Protein AF-A0A0K8RKQ1-F1 (afdb_monomer_lite)

Foldseek 3Di:
DDDDDDDDPPPPVVVVVVVVVVVVVVVVVPPPPDQAEEAEPCVVDDPVLVVVQSVVVPVVAPQWNYKYDDLQQQKIWTWGADPVRDIDIDMDGHDPPRNGHPDDPPDD

pLDDT: mean 72.41, std 18.68, range [36.28, 95.38]

Sequence (108 aa):
MPKTGCSFSMTKNRRMIAVLLVLFLHSLQITSAGDPPIEGDFSNLPPKCEEKAKKYIKEKIPGLLKANVNLRNCEFSYERRTESGQKYTGTYALPNEFPCGFSSAQNR

Structure (mmCIF, N/CA/C/O backbone):
data_AF-A0A0K8RKQ1-F1
#
_entry.id   AF-A0A0K8RKQ1-F1
#
loop_
_atom_site.group_PDB
_atom_site.id
_atom_site.type_symbol
_atom_site.label_atom_id
_atom_site.label_alt_id
_atom_site.label_comp_id
_atom_site.label_asym_id
_atom_site.label_entity_id
_atom_site.label_seq_id
_atom_site.pdbx_PDB_ins_code
_atom_site.Cartn_x
_atom_site.Cartn_y
_atom_site.Cartn_z
_atom_site.occupancy
_atom_site.B_iso_or_equiv
_atom_site.auth_seq_id
_atom_site.auth_comp_id
_atom_site.auth_asym_id
_atom_site.auth_atom_id
_atom_site.pdbx_PDB_model_num
ATOM 1 N N . MET A 1 1 ? -43.515 31.045 54.706 1.00 41.31 1 MET A N 1
ATOM 2 C CA . MET A 1 1 ? -42.225 30.353 54.470 1.00 41.31 1 MET A CA 1
ATOM 3 C C . MET A 1 1 ? -42.054 30.138 52.969 1.00 41.31 1 MET A C 1
ATOM 5 O O . MET A 1 1 ? -42.866 29.408 52.411 1.00 41.31 1 MET A O 1
ATOM 9 N N . PRO A 1 2 ? -41.086 30.776 52.290 1.00 45.22 2 PRO A N 1
ATOM 10 C CA . PRO A 1 2 ? -40.836 30.522 50.875 1.00 45.22 2 PRO A CA 1
ATOM 11 C C . PRO A 1 2 ? -39.914 29.301 50.713 1.00 45.22 2 PRO A C 1
ATOM 13 O O . PRO A 1 2 ? -38.868 29.223 51.352 1.00 45.22 2 PRO A O 1
ATOM 16 N N . LYS A 1 3 ? -40.295 28.336 49.865 1.00 45.19 3 LYS A N 1
ATOM 17 C CA . LYS A 1 3 ? -39.387 27.286 49.376 1.00 45.19 3 LYS A CA 1
ATOM 18 C C . LYS A 1 3 ? -38.685 27.818 48.131 1.00 45.19 3 LYS A C 1
ATOM 20 O O . LYS A 1 3 ? -39.259 27.842 47.047 1.00 45.19 3 LYS A O 1
ATOM 25 N N . THR A 1 4 ? -37.450 28.265 48.304 1.00 48.81 4 THR A N 1
ATOM 26 C CA . THR A 1 4 ? -36.529 28.627 47.226 1.00 48.81 4 THR A CA 1
ATOM 27 C C . THR A 1 4 ? -36.115 27.351 46.492 1.00 48.81 4 THR A C 1
ATOM 29 O O . THR A 1 4 ? -35.245 26.609 46.937 1.00 48.81 4 THR A O 1
ATOM 32 N N . GLY A 1 5 ? -36.784 27.052 45.380 1.00 44.25 5 GLY A N 1
ATOM 33 C CA . GLY A 1 5 ? -36.339 26.036 44.432 1.00 44.25 5 GLY A CA 1
ATOM 34 C C . GLY A 1 5 ? -35.285 26.638 43.510 1.00 44.25 5 GLY A C 1
ATOM 35 O O . GLY A 1 5 ? -35.620 27.401 42.607 1.00 44.25 5 GLY A O 1
ATOM 36 N N . CYS A 1 6 ? -34.012 26.322 43.739 1.00 51.81 6 CYS A N 1
ATOM 37 C CA . CYS A 1 6 ? -32.929 26.682 42.829 1.00 51.81 6 CYS A CA 1
ATOM 38 C C . CYS A 1 6 ? -33.143 25.989 41.473 1.0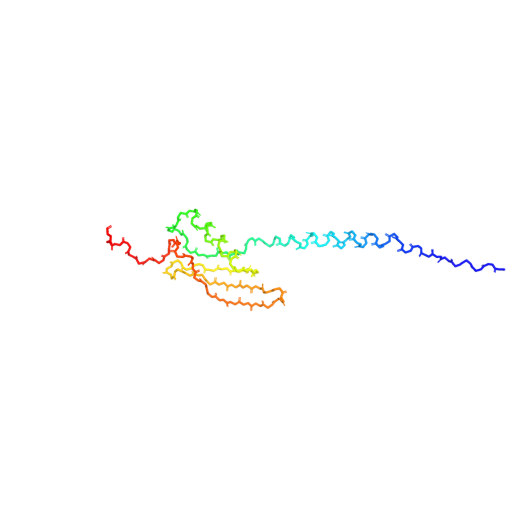0 51.81 6 CYS A C 1
ATOM 40 O O . CYS A 1 6 ? -32.892 24.794 41.332 1.00 51.81 6 CYS A O 1
ATOM 42 N N . SER A 1 7 ? -33.592 26.737 40.462 1.00 46.06 7 SER A N 1
ATOM 43 C CA . SER A 1 7 ? -33.497 26.304 39.066 1.00 46.06 7 SER A CA 1
ATOM 44 C C . SER A 1 7 ? -32.032 26.342 38.644 1.00 46.06 7 SER A C 1
ATOM 46 O O . SER A 1 7 ? -31.477 27.406 38.370 1.00 46.06 7 SER A O 1
ATOM 48 N N . PHE A 1 8 ? -31.386 25.178 38.591 1.00 44.09 8 PHE A N 1
ATOM 49 C CA . PHE A 1 8 ? -30.080 25.053 37.956 1.00 44.09 8 PHE A CA 1
ATOM 50 C C . PHE A 1 8 ? -30.247 25.237 36.445 1.00 44.09 8 PHE A C 1
ATOM 52 O O . PHE A 1 8 ? -30.777 24.382 35.738 1.00 44.09 8 PHE A O 1
ATOM 59 N N . SER A 1 9 ? -29.798 26.392 35.956 1.00 43.03 9 SER A N 1
ATOM 60 C CA . SER A 1 9 ? -29.737 26.735 34.537 1.00 43.03 9 SER A CA 1
ATOM 61 C C . SER A 1 9 ? -28.761 25.799 33.809 1.00 43.03 9 SER A C 1
ATOM 63 O O . SER A 1 9 ? -27.548 26.006 33.787 1.00 43.03 9 SER A O 1
ATOM 65 N N . MET A 1 10 ? -29.301 24.727 33.224 1.00 49.94 10 MET A N 1
ATOM 66 C CA . MET A 1 10 ? -28.575 23.663 32.513 1.00 49.94 10 MET A CA 1
ATOM 67 C C . MET A 1 10 ? -28.085 24.064 31.102 1.00 49.94 10 MET A C 1
ATOM 69 O O . MET A 1 10 ? -27.761 23.213 30.275 1.00 49.94 10 MET A O 1
ATOM 73 N N . THR A 1 11 ? -28.038 25.354 30.770 1.00 52.62 11 THR A N 1
ATOM 74 C CA . THR A 1 11 ? -27.715 25.832 29.411 1.00 52.62 11 THR A CA 1
ATOM 75 C C . THR A 1 11 ? -26.223 26.059 29.170 1.00 52.62 11 THR A C 1
ATOM 77 O O . THR A 1 11 ? -25.782 25.988 28.022 1.00 52.62 11 THR A O 1
ATOM 80 N N . LYS A 1 12 ? -25.415 26.267 30.219 1.00 51.31 12 LYS A N 1
ATOM 81 C CA . LYS A 1 12 ? -23.971 26.540 30.071 1.00 51.31 12 LYS A CA 1
ATOM 82 C C . LYS A 1 12 ? -23.155 25.283 29.728 1.00 51.31 12 LYS A C 1
ATOM 84 O O . LYS A 1 12 ? -22.251 25.351 28.900 1.00 51.31 12 LYS A O 1
ATOM 89 N N . ASN A 1 13 ? -23.538 24.123 30.269 1.00 56.25 13 ASN A N 1
ATOM 90 C CA . ASN A 1 13 ? -22.811 22.864 30.055 1.00 56.25 13 ASN A CA 1
ATOM 91 C C . ASN A 1 13 ? -23.075 22.227 28.683 1.00 56.25 13 ASN A C 1
ATOM 93 O O . ASN A 1 13 ? -22.177 21.602 28.129 1.00 56.25 13 ASN A O 1
ATOM 97 N N . ARG A 1 14 ? -24.260 22.420 28.080 1.00 55.50 14 ARG A N 1
ATOM 98 C CA . ARG A 1 14 ? -24.565 21.857 26.748 1.00 55.50 14 ARG A CA 1
ATOM 99 C C . ARG A 1 14 ? -23.668 22.418 25.646 1.00 55.50 14 ARG A C 1
ATOM 101 O O . ARG A 1 14 ? -23.223 21.663 24.789 1.00 55.50 14 ARG A O 1
ATOM 108 N N . ARG A 1 15 ? -23.372 23.722 25.68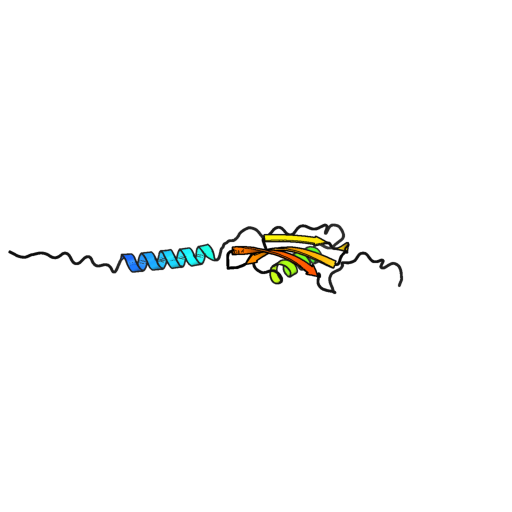1 1.00 58.75 15 ARG A N 1
ATOM 109 C CA . ARG A 1 15 ? -22.473 24.353 24.699 1.00 58.75 15 ARG A CA 1
ATOM 110 C C . ARG A 1 15 ? -21.039 23.852 24.844 1.00 58.75 15 ARG A C 1
ATOM 112 O O . ARG A 1 15 ? -20.398 23.591 23.836 1.00 58.75 15 ARG A O 1
ATOM 119 N N . MET A 1 16 ? -20.561 23.660 26.075 1.00 59.09 16 MET A N 1
ATOM 120 C CA . MET A 1 16 ? -19.206 23.154 26.304 1.00 59.09 16 MET A CA 1
ATOM 121 C C . MET A 1 16 ? -19.057 21.686 25.864 1.00 59.09 16 MET A C 1
ATOM 123 O O . MET A 1 16 ? -18.060 21.344 25.239 1.00 59.09 16 MET A O 1
ATOM 127 N N . ILE A 1 17 ? -20.074 20.843 26.095 1.00 61.88 17 ILE A N 1
ATOM 128 C CA . ILE A 1 17 ? -20.095 19.443 25.629 1.00 61.88 17 ILE A CA 1
ATOM 129 C C . ILE A 1 17 ? -20.133 19.368 24.098 1.00 61.88 17 ILE A C 1
ATOM 131 O O . ILE A 1 17 ? -19.417 18.563 23.512 1.00 61.88 17 ILE A O 1
ATOM 135 N N . ALA A 1 18 ? -20.924 20.221 23.438 1.00 63.81 18 ALA A N 1
ATOM 136 C CA . ALA A 1 18 ? -20.962 20.279 21.978 1.00 63.81 18 ALA A CA 1
ATOM 137 C C . ALA A 1 18 ? -19.607 20.704 21.389 1.00 63.81 18 ALA A C 1
ATOM 139 O O . ALA A 1 18 ? -19.137 20.087 20.441 1.00 63.81 18 ALA A O 1
ATOM 140 N N . VAL A 1 19 ? -18.942 21.702 21.980 1.00 60.88 19 VAL A N 1
ATOM 141 C CA . VAL A 1 19 ? -17.598 22.131 21.557 1.00 60.88 19 VAL A CA 1
ATOM 142 C C . VAL A 1 19 ? -16.563 21.027 21.785 1.00 60.88 19 VAL A C 1
ATOM 144 O O . VAL A 1 19 ? -15.755 20.773 20.898 1.00 60.88 19 VAL A O 1
ATOM 147 N N . LEU A 1 20 ? -16.617 20.323 22.921 1.00 63.00 20 LEU A N 1
ATOM 148 C CA . LEU A 1 20 ? -15.757 19.166 23.196 1.00 63.00 20 LEU A CA 1
ATOM 149 C C . LEU A 1 20 ? -15.987 18.025 22.200 1.00 63.00 20 LEU A C 1
ATOM 151 O O . LEU A 1 20 ? -15.014 17.462 21.720 1.00 63.00 20 LEU A O 1
ATOM 155 N N . LEU A 1 21 ? -17.240 17.716 21.848 1.00 62.06 21 LEU A N 1
ATOM 156 C CA . LEU A 1 21 ? -17.580 16.694 20.849 1.00 62.06 21 LEU A CA 1
ATOM 157 C C . LEU A 1 21 ? -17.122 17.084 19.444 1.00 62.06 21 LEU A C 1
ATOM 159 O O . LEU A 1 21 ? -16.603 16.241 18.720 1.00 62.06 21 LEU A O 1
ATOM 163 N N . VAL A 1 22 ? -17.278 18.353 19.065 1.00 60.59 22 VAL A N 1
ATOM 164 C CA . VAL A 1 22 ? -16.789 18.863 17.781 1.00 60.59 22 VAL A CA 1
ATOM 165 C C . VAL A 1 22 ? -15.262 18.804 17.747 1.00 60.59 22 VAL A C 1
ATOM 167 O O . VAL A 1 22 ? -14.717 18.295 16.774 1.00 60.59 22 VAL A O 1
ATOM 170 N N . LEU A 1 23 ? -14.565 19.227 18.806 1.00 58.91 23 LEU A N 1
ATOM 171 C CA . LEU A 1 23 ? -13.108 19.087 18.913 1.00 58.91 23 LEU A CA 1
ATOM 172 C C . LEU A 1 23 ? -12.675 17.617 18.858 1.00 58.91 23 LEU A C 1
ATOM 174 O O . LEU A 1 23 ? -11.749 17.304 18.122 1.00 58.91 23 LEU A O 1
ATOM 178 N N . PHE A 1 24 ? -13.379 16.708 19.539 1.00 57.88 24 PHE A N 1
ATOM 179 C CA . PHE A 1 24 ? -13.102 15.270 19.476 1.00 57.88 24 PHE A CA 1
ATOM 180 C C . PHE A 1 24 ? -13.317 14.696 18.071 1.00 57.88 24 PHE A C 1
ATOM 182 O O . PHE A 1 24 ? -12.488 13.915 17.617 1.00 57.88 24 PHE A O 1
ATOM 189 N N . LEU A 1 25 ? -14.376 15.100 17.355 1.00 56.56 25 LEU A N 1
ATOM 190 C CA . LEU A 1 25 ? -14.597 14.706 15.957 1.00 56.56 25 LEU A CA 1
ATOM 191 C C . LEU A 1 25 ? -13.483 15.222 15.034 1.00 56.56 25 LEU A C 1
ATOM 193 O O . LEU A 1 25 ? -13.025 14.480 14.168 1.00 56.56 25 LEU A O 1
ATOM 197 N N . HIS A 1 26 ? -13.024 16.462 15.229 1.00 52.06 26 HIS A N 1
ATOM 198 C CA . HIS A 1 26 ? -11.910 17.022 14.456 1.00 52.06 26 HIS A CA 1
ATOM 199 C C . HIS A 1 26 ? -10.585 16.326 14.795 1.00 52.06 26 HIS A C 1
ATOM 201 O O . HIS A 1 26 ? -9.802 16.039 13.895 1.00 52.06 26 HIS A O 1
ATOM 207 N N . SER A 1 27 ? -10.337 15.992 16.065 1.00 51.62 27 SER A N 1
ATOM 208 C CA . SER A 1 27 ? -9.149 15.236 16.475 1.00 51.62 27 SER A CA 1
ATOM 209 C C . SER A 1 27 ? -9.173 13.787 15.977 1.00 51.62 27 SER A C 1
ATOM 211 O O . SER A 1 27 ? -8.121 13.247 15.648 1.00 51.62 27 SER A O 1
ATOM 213 N N . LEU A 1 28 ? -10.351 13.161 15.864 1.00 50.34 28 LEU A N 1
ATOM 214 C CA . LEU A 1 28 ? -10.493 11.794 15.351 1.00 50.34 28 LEU A CA 1
ATOM 215 C C . LEU A 1 28 ? -10.296 11.711 13.828 1.00 50.34 28 LEU A C 1
ATOM 217 O O . LEU A 1 28 ? -9.846 10.683 13.331 1.00 50.34 28 LEU A O 1
ATOM 221 N N . GLN A 1 29 ? -10.566 12.792 13.087 1.00 45.97 29 GLN A N 1
ATOM 222 C CA . GLN A 1 29 ? -10.233 12.882 11.656 1.00 45.97 29 GLN A CA 1
ATOM 223 C C . GLN A 1 29 ? -8.724 12.993 11.392 1.00 45.97 29 GLN A C 1
ATOM 225 O O . GLN A 1 29 ? -8.286 12.823 10.257 1.00 45.97 29 GLN A O 1
ATOM 230 N N . ILE A 1 30 ? -7.919 13.210 12.435 1.00 45.06 30 ILE A N 1
ATOM 231 C CA . ILE A 1 30 ? -6.458 13.207 12.376 1.00 45.06 30 ILE A CA 1
ATOM 232 C C . ILE A 1 30 ? -5.943 11.974 13.127 1.00 45.06 30 ILE A C 1
ATOM 234 O O . ILE A 1 30 ? -5.008 12.043 13.921 1.00 45.06 30 ILE A O 1
ATOM 238 N N . THR A 1 31 ? -6.484 10.785 12.845 1.00 43.28 31 THR A N 1
ATOM 239 C CA . THR A 1 31 ? -5.657 9.577 12.952 1.00 43.28 31 THR A CA 1
ATOM 240 C C . THR A 1 31 ? -4.641 9.603 11.813 1.00 43.28 31 THR A C 1
ATOM 242 O O . THR A 1 31 ? -4.685 8.803 10.883 1.00 43.28 31 THR A O 1
ATOM 245 N N . SER A 1 32 ? -3.704 10.544 11.930 1.00 43.25 32 SER A N 1
ATOM 246 C CA . SER A 1 32 ? -2.339 10.470 11.432 1.00 43.25 32 SER A CA 1
ATOM 247 C C . SER A 1 32 ? -1.633 9.334 12.181 1.00 43.25 32 SER A C 1
ATOM 249 O O . SER A 1 32 ? -0.660 9.539 12.905 1.00 43.25 32 SER A O 1
ATOM 251 N N . ALA A 1 33 ? -2.148 8.110 12.047 1.00 53.34 33 ALA A N 1
ATOM 252 C CA . ALA A 1 33 ? -1.262 6.966 12.082 1.00 53.34 33 ALA A CA 1
ATOM 253 C C . ALA A 1 33 ? -0.340 7.185 10.884 1.00 53.34 33 ALA A C 1
ATOM 255 O O . ALA A 1 33 ? -0.837 7.456 9.790 1.00 53.34 33 ALA A O 1
ATOM 256 N N . GLY A 1 34 ? 0.975 7.194 11.117 1.00 59.00 34 GLY A N 1
ATOM 257 C CA . GLY A 1 34 ? 1.952 7.339 10.043 1.00 59.00 34 GLY A CA 1
ATOM 258 C C . GLY A 1 34 ? 1.560 6.464 8.858 1.00 59.00 34 GLY A C 1
ATOM 259 O O . GLY A 1 34 ? 0.927 5.423 9.052 1.00 59.00 34 GLY A O 1
ATOM 260 N N . ASP A 1 35 ? 1.874 6.934 7.651 1.00 69.38 35 ASP A N 1
ATOM 261 C CA . ASP A 1 35 ? 1.509 6.234 6.425 1.00 69.38 35 ASP A CA 1
ATOM 262 C C . ASP A 1 35 ? 1.701 4.723 6.592 1.00 69.38 35 ASP A C 1
ATOM 264 O O . ASP A 1 35 ? 2.766 4.306 7.065 1.00 69.38 35 ASP A O 1
ATOM 268 N N . PRO A 1 36 ? 0.679 3.907 6.268 1.00 78.44 36 PRO A N 1
ATOM 269 C CA . PRO A 1 36 ? 0.743 2.479 6.516 1.00 78.44 36 PRO A CA 1
ATOM 270 C C . PRO A 1 36 ? 2.021 1.927 5.880 1.00 78.44 36 PRO A C 1
ATOM 272 O O . PRO A 1 36 ? 2.336 2.313 4.749 1.00 78.44 36 PRO A O 1
ATOM 275 N N . PRO A 1 37 ? 2.783 1.073 6.582 1.00 84.12 37 PRO A N 1
ATOM 276 C CA . PRO A 1 37 ? 4.010 0.516 6.042 1.00 84.12 37 PRO A CA 1
ATOM 277 C C . PRO A 1 37 ? 3.715 -0.212 4.728 1.00 84.12 37 PRO A C 1
ATOM 279 O O . PRO A 1 37 ? 2.979 -1.200 4.688 1.00 84.12 37 PRO A O 1
ATOM 282 N N . ILE A 1 38 ? 4.292 0.309 3.647 1.00 84.56 38 ILE A N 1
ATOM 283 C CA . ILE A 1 38 ? 4.299 -0.314 2.326 1.00 84.56 38 ILE A CA 1
ATOM 284 C C . ILE A 1 38 ? 5.738 -0.732 2.070 1.00 84.56 38 ILE A C 1
ATOM 286 O O . ILE A 1 38 ? 6.601 0.099 1.782 1.00 84.56 38 ILE A O 1
ATOM 290 N N . GLU A 1 39 ? 5.977 -2.023 2.240 1.00 86.69 39 GLU A N 1
ATOM 291 C CA . GLU A 1 39 ? 7.264 -2.668 2.025 1.00 86.69 39 GLU A CA 1
ATOM 292 C C . GLU A 1 39 ? 7.323 -3.245 0.606 1.00 86.69 39 GLU A C 1
ATOM 294 O O . GLU A 1 39 ? 6.300 -3.457 -0.047 1.00 86.69 39 GLU A O 1
ATOM 299 N N . GLY A 1 40 ? 8.530 -3.488 0.115 1.00 82.56 40 GLY A N 1
ATOM 300 C CA . GLY A 1 40 ? 8.772 -4.050 -1.207 1.00 82.56 40 GLY A CA 1
ATOM 301 C C . GLY A 1 40 ? 10.187 -3.730 -1.664 1.00 82.56 40 GLY A C 1
ATOM 302 O O . GLY A 1 40 ? 10.772 -2.732 -1.240 1.00 82.56 40 GLY A O 1
ATOM 303 N N . ASP A 1 41 ? 10.744 -4.583 -2.515 1.00 80.25 41 ASP A N 1
ATOM 304 C CA . ASP A 1 41 ? 12.014 -4.293 -3.176 1.00 80.25 41 ASP A CA 1
ATOM 305 C C . ASP A 1 41 ? 11.753 -3.370 -4.372 1.00 80.25 41 ASP A C 1
ATOM 307 O O . ASP A 1 41 ? 11.298 -3.815 -5.425 1.00 80.25 41 ASP A O 1
ATOM 311 N N . PHE A 1 42 ? 12.013 -2.075 -4.185 1.00 77.44 42 PHE A N 1
ATOM 312 C CA . PHE A 1 42 ? 11.922 -1.046 -5.223 1.00 77.44 42 PHE A CA 1
ATOM 313 C C . PHE A 1 42 ? 13.295 -0.629 -5.763 1.00 77.44 42 PHE A C 1
ATOM 315 O O . PHE A 1 42 ? 13.365 0.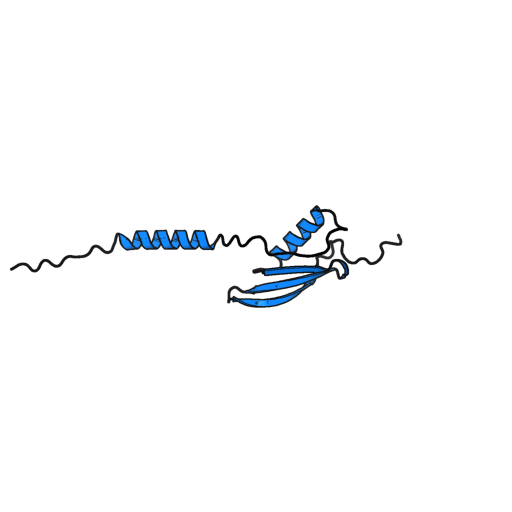311 -6.552 1.00 77.44 42 PHE A O 1
ATOM 322 N N . SER A 1 43 ? 14.390 -1.301 -5.384 1.00 75.00 43 SER A N 1
ATOM 323 C CA . SER A 1 43 ? 15.756 -0.846 -5.697 1.00 75.00 43 SER A CA 1
ATOM 324 C C . SER A 1 43 ? 16.040 -0.719 -7.198 1.00 75.00 43 SER A C 1
ATOM 326 O O . SER A 1 43 ? 16.902 0.057 -7.600 1.00 75.00 43 SER A O 1
ATOM 328 N N . ASN A 1 44 ? 15.287 -1.442 -8.030 1.00 71.00 44 ASN A N 1
ATOM 329 C CA . ASN A 1 44 ? 15.404 -1.412 -9.489 1.00 71.00 44 ASN A CA 1
ATOM 330 C C . ASN A 1 44 ? 14.449 -0.419 -10.172 1.00 71.00 44 ASN A C 1
ATOM 332 O O . ASN A 1 44 ? 14.389 -0.383 -11.402 1.00 71.00 44 ASN A O 1
ATOM 336 N N . LEU A 1 45 ? 13.679 0.361 -9.408 1.00 73.69 45 LEU A N 1
ATOM 337 C CA . LEU A 1 45 ? 12.708 1.310 -9.940 1.00 73.69 45 LEU A CA 1
ATOM 338 C C . LEU A 1 45 ? 13.109 2.764 -9.664 1.00 73.69 45 LEU A C 1
ATOM 340 O O . LEU A 1 45 ? 13.660 3.076 -8.610 1.00 73.69 45 LEU A O 1
ATOM 344 N N . PRO A 1 46 ? 12.784 3.696 -10.579 1.00 76.38 46 PRO A N 1
ATOM 345 C CA . PRO A 1 46 ? 12.899 5.118 -10.295 1.00 76.38 46 PRO A CA 1
ATOM 346 C C . PRO A 1 46 ? 12.048 5.503 -9.069 1.00 76.38 46 PRO A C 1
ATOM 348 O O . PRO A 1 46 ? 10.930 4.998 -8.939 1.00 76.38 46 PRO A O 1
ATOM 351 N N . PRO A 1 47 ? 12.470 6.482 -8.245 1.00 74.38 47 PRO A N 1
ATOM 352 C CA . PRO A 1 47 ? 11.702 6.930 -7.073 1.00 74.38 47 PRO A CA 1
ATOM 353 C C . PRO A 1 47 ? 10.250 7.319 -7.396 1.00 74.38 47 PRO A C 1
ATOM 355 O O . PRO A 1 47 ? 9.323 7.019 -6.650 1.00 74.38 47 PRO A O 1
ATOM 358 N N . LYS A 1 48 ? 10.021 7.905 -8.579 1.00 79.06 48 LYS A N 1
ATOM 359 C CA . LYS A 1 48 ? 8.678 8.256 -9.075 1.00 79.06 48 LYS A CA 1
ATOM 360 C C . LYS A 1 48 ? 7.756 7.040 -9.244 1.00 79.06 48 LYS A C 1
ATOM 362 O O . LYS A 1 48 ? 6.538 7.179 -9.157 1.00 79.06 48 LYS A O 1
ATOM 367 N N . CYS A 1 49 ? 8.308 5.863 -9.532 1.00 78.69 49 CYS A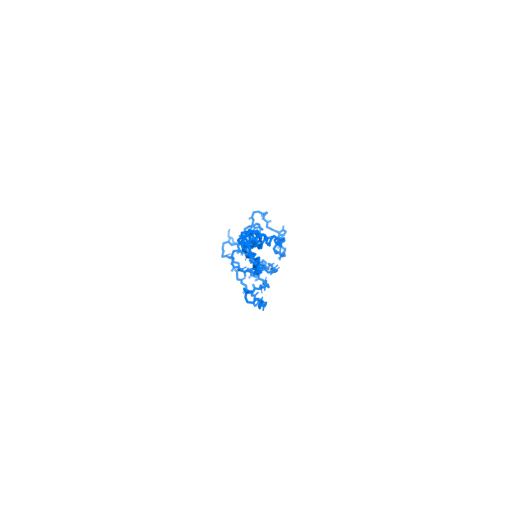 N 1
ATOM 368 C CA . CYS A 1 49 ? 7.545 4.623 -9.654 1.00 78.69 49 CYS A CA 1
ATOM 369 C C . CYS A 1 49 ? 7.182 4.069 -8.274 1.00 78.69 49 CYS A C 1
ATOM 371 O O . CYS A 1 49 ? 6.043 3.654 -8.075 1.00 78.69 49 CYS A O 1
ATOM 373 N N . GLU A 1 50 ? 8.101 4.130 -7.311 1.00 83.06 50 GLU A N 1
ATOM 374 C CA . GLU A 1 50 ? 7.822 3.758 -5.921 1.00 83.06 50 GLU A CA 1
ATOM 375 C C . GLU A 1 50 ? 6.699 4.621 -5.323 1.00 83.06 50 GLU A C 1
ATOM 377 O O . GLU A 1 50 ? 5.732 4.090 -4.773 1.00 83.06 50 GLU A O 1
ATOM 382 N N . GLU A 1 51 ? 6.758 5.944 -5.503 1.00 85.94 51 GLU A N 1
ATOM 383 C CA . GLU A 1 51 ? 5.697 6.854 -5.053 1.00 85.94 51 GLU A CA 1
ATOM 384 C C . GLU A 1 51 ? 4.348 6.543 -5.714 1.00 85.94 51 GLU A C 1
ATOM 386 O O . GLU A 1 51 ? 3.317 6.511 -5.037 1.00 85.94 51 GLU A O 1
ATOM 391 N N . LYS A 1 52 ? 4.343 6.257 -7.025 1.00 85.69 52 LYS A N 1
ATOM 392 C CA . LYS A 1 52 ? 3.129 5.847 -7.746 1.00 85.69 52 LYS A CA 1
ATOM 393 C C . LYS A 1 52 ? 2.542 4.547 -7.196 1.00 85.69 52 LYS A C 1
ATOM 395 O O . LYS A 1 52 ? 1.330 4.492 -7.000 1.00 85.69 52 LYS A O 1
ATOM 400 N N . ALA A 1 53 ? 3.366 3.533 -6.918 1.00 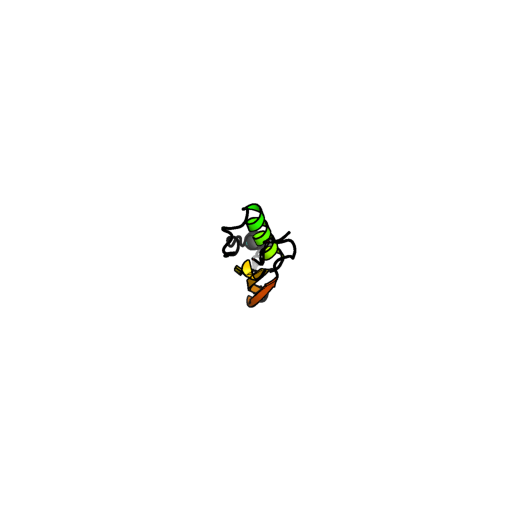84.75 53 ALA A N 1
ATOM 401 C CA . ALA A 1 53 ? 2.901 2.284 -6.307 1.00 84.75 53 ALA A CA 1
ATOM 402 C C . ALA A 1 53 ? 2.299 2.539 -4.928 1.00 84.75 53 ALA A C 1
ATOM 404 O O . ALA A 1 53 ? 1.174 2.121 -4.656 1.00 84.75 53 ALA A O 1
ATOM 405 N N . LYS A 1 54 ? 3.017 3.275 -4.074 1.00 87.31 54 LYS A N 1
ATOM 406 C CA . LYS A 1 54 ? 2.549 3.612 -2.726 1.00 87.31 54 LYS A CA 1
ATOM 407 C C . LYS A 1 54 ? 1.217 4.359 -2.766 1.00 87.31 54 LYS A C 1
ATOM 409 O O . LYS A 1 54 ? 0.309 4.019 -2.011 1.00 87.31 54 LYS A O 1
ATOM 414 N N . LYS A 1 55 ? 1.076 5.336 -3.665 1.00 89.00 55 LYS A N 1
ATOM 415 C CA . LYS A 1 55 ? -0.172 6.085 -3.855 1.00 89.00 55 LYS A CA 1
ATOM 416 C C . LYS A 1 55 ? -1.311 5.178 -4.326 1.00 89.00 55 LYS A C 1
ATOM 418 O O . LYS A 1 55 ? -2.369 5.174 -3.705 1.00 89.00 55 LYS A O 1
ATOM 423 N N . TYR A 1 56 ? -1.068 4.363 -5.351 1.00 89.25 56 TYR A N 1
ATOM 424 C CA . TYR A 1 56 ? -2.057 3.423 -5.880 1.00 89.25 56 TYR A CA 1
ATOM 425 C C . TYR A 1 56 ? -2.574 2.454 -4.810 1.00 89.25 56 TYR A C 1
ATOM 427 O O . TYR A 1 56 ? -3.780 2.272 -4.662 1.00 89.25 56 TYR A O 1
ATOM 435 N N . ILE A 1 57 ? -1.671 1.856 -4.029 1.00 89.56 57 ILE A N 1
ATOM 436 C CA . ILE A 1 57 ? -2.019 0.871 -2.997 1.00 89.56 57 ILE A CA 1
ATOM 437 C C . ILE A 1 57 ? -2.894 1.501 -1.905 1.00 89.56 57 ILE A C 1
ATOM 439 O O . ILE A 1 57 ? -3.904 0.911 -1.514 1.00 89.56 57 ILE A O 1
ATOM 443 N N . LYS A 1 58 ? -2.551 2.715 -1.452 1.00 89.12 58 LYS A N 1
ATOM 444 C CA . LYS A 1 58 ? -3.349 3.463 -0.465 1.00 89.12 58 LYS A CA 1
ATOM 445 C C . LYS A 1 58 ? -4.743 3.802 -0.987 1.00 89.12 58 LYS A C 1
ATOM 447 O O . LYS A 1 58 ? -5.716 3.652 -0.257 1.00 89.12 58 LYS A O 1
ATOM 452 N N . GLU A 1 59 ? -4.842 4.243 -2.239 1.00 90.50 59 GLU A N 1
ATOM 453 C CA . GLU A 1 59 ? -6.128 4.573 -2.865 1.00 90.50 59 GLU A CA 1
ATOM 454 C C . GLU A 1 59 ? -6.994 3.327 -3.075 1.00 90.50 59 GLU A C 1
ATOM 456 O O . GLU A 1 59 ? -8.215 3.378 -2.925 1.00 90.50 59 GLU A O 1
ATOM 461 N N . LYS A 1 60 ? -6.372 2.190 -3.405 1.00 91.50 60 LYS A N 1
ATOM 462 C CA . LYS A 1 60 ? -7.099 0.968 -3.745 1.00 91.50 60 LYS A CA 1
ATOM 463 C C . LYS A 1 60 ? -7.605 0.200 -2.528 1.00 91.50 60 LYS A C 1
ATOM 465 O O . LYS A 1 60 ? -8.669 -0.417 -2.608 1.00 91.50 60 LYS A O 1
ATOM 470 N N . ILE A 1 61 ? -6.858 0.221 -1.424 1.00 91.56 61 ILE A N 1
ATOM 471 C CA . ILE A 1 61 ? -7.174 -0.531 -0.207 1.00 91.56 61 ILE A CA 1
ATOM 472 C C . ILE A 1 61 ? -7.538 0.440 0.926 1.00 91.56 61 ILE A C 1
ATOM 474 O O . ILE A 1 61 ? -6.670 0.852 1.697 1.00 91.56 61 ILE A O 1
ATOM 478 N N . PRO A 1 62 ? -8.825 0.790 1.096 1.00 88.81 62 PRO A N 1
ATOM 479 C CA . PRO A 1 62 ? -9.239 1.600 2.233 1.00 88.81 62 PRO A CA 1
ATOM 480 C C . PRO A 1 62 ? -8.978 0.850 3.548 1.00 88.81 62 PRO A C 1
ATOM 482 O O . PRO A 1 62 ? -9.167 -0.369 3.632 1.00 88.81 62 PRO A O 1
ATOM 485 N N . GLY A 1 63 ? -8.542 1.572 4.582 1.00 88.81 63 GLY A N 1
ATOM 486 C CA . GLY A 1 63 ? -8.199 0.982 5.881 1.00 88.81 63 GLY A CA 1
ATOM 487 C C . GLY A 1 63 ? -6.940 0.108 5.859 1.00 88.81 63 GLY A C 1
ATOM 488 O O . GLY A 1 63 ? -6.830 -0.819 6.665 1.00 88.81 63 GLY A O 1
ATOM 489 N N . LEU A 1 64 ? -6.023 0.355 4.919 1.00 90.50 64 LEU A N 1
ATOM 490 C CA . LEU A 1 64 ? -4.744 -0.343 4.822 1.00 90.50 64 LEU A CA 1
ATOM 491 C C . LEU A 1 64 ? -3.954 -0.238 6.132 1.00 90.50 64 LEU A C 1
ATOM 493 O O . LEU A 1 64 ? -3.756 0.851 6.666 1.00 90.50 64 LEU A O 1
ATOM 497 N N . LEU A 1 65 ? -3.486 -1.380 6.625 1.00 91.06 65 LEU A N 1
ATOM 498 C CA . LEU A 1 65 ? -2.590 -1.478 7.776 1.00 91.06 65 LEU A CA 1
ATOM 499 C C . LEU A 1 65 ? -1.155 -1.747 7.335 1.00 91.06 65 LEU A C 1
ATOM 501 O O . LEU A 1 65 ? -0.229 -1.178 7.900 1.00 91.06 65 LEU A O 1
ATOM 505 N N . LYS A 1 66 ? -0.978 -2.622 6.342 1.00 91.69 66 LYS A N 1
ATOM 506 C CA . LYS A 1 66 ? 0.321 -2.995 5.783 1.00 91.69 66 LYS A CA 1
ATOM 507 C C . LYS A 1 66 ? 0.146 -3.463 4.344 1.00 91.69 66 LYS A C 1
ATOM 509 O O . LYS A 1 66 ? -0.857 -4.107 4.038 1.00 91.69 66 LYS A O 1
ATOM 514 N N . ALA A 1 67 ? 1.121 -3.188 3.485 1.00 92.00 67 ALA A N 1
ATOM 515 C CA . ALA A 1 67 ? 1.238 -3.837 2.183 1.00 92.00 67 ALA A CA 1
ATOM 516 C C . ALA A 1 67 ? 2.668 -4.320 1.928 1.00 92.00 67 ALA A C 1
ATOM 518 O O . ALA A 1 67 ? 3.625 -3.719 2.418 1.00 92.00 67 ALA A O 1
ATOM 519 N N . ASN A 1 68 ? 2.803 -5.385 1.142 1.00 92.69 68 ASN A N 1
ATOM 520 C CA . ASN A 1 68 ? 4.081 -5.864 0.631 1.00 92.69 68 ASN A CA 1
ATOM 521 C C . ASN A 1 68 ? 3.990 -6.029 -0.889 1.00 92.69 68 ASN A C 1
ATOM 523 O O . ASN A 1 68 ? 3.162 -6.790 -1.394 1.00 92.69 68 ASN A O 1
ATOM 527 N N . VAL A 1 69 ? 4.814 -5.277 -1.612 1.00 90.38 69 VAL A N 1
ATOM 528 C CA . VAL A 1 69 ? 4.824 -5.238 -3.071 1.00 90.38 69 VAL A CA 1
ATOM 529 C C . VAL A 1 69 ? 5.781 -6.283 -3.623 1.00 90.38 69 VAL A C 1
ATOM 531 O O . VAL A 1 69 ? 6.978 -6.273 -3.337 1.00 90.38 69 VAL A O 1
ATOM 534 N N . ASN A 1 70 ? 5.254 -7.140 -4.492 1.00 89.00 70 ASN A N 1
ATOM 535 C CA . ASN A 1 70 ? 6.017 -8.116 -5.245 1.00 89.00 70 ASN A CA 1
ATOM 536 C C . ASN A 1 70 ? 6.060 -7.719 -6.726 1.00 89.00 70 ASN A C 1
ATOM 538 O O . ASN A 1 70 ? 5.204 -8.089 -7.535 1.00 89.00 70 ASN A O 1
ATOM 542 N N . LEU A 1 71 ? 7.115 -6.991 -7.093 1.00 84.19 71 LEU A N 1
ATOM 543 C CA . LEU A 1 71 ? 7.333 -6.557 -8.471 1.00 84.19 71 LEU A CA 1
ATOM 544 C C . LEU A 1 71 ? 7.540 -7.716 -9.446 1.00 84.19 71 LEU A C 1
ATOM 546 O O . LEU A 1 71 ? 7.253 -7.548 -10.625 1.00 84.19 71 LEU A O 1
ATOM 550 N N . ARG A 1 72 ? 8.014 -8.888 -9.003 1.00 83.25 72 ARG A N 1
ATOM 551 C CA . ARG A 1 72 ? 8.217 -10.035 -9.907 1.00 83.25 72 ARG A CA 1
ATOM 552 C C . ARG A 1 72 ? 6.897 -10.592 -10.426 1.00 83.25 72 ARG A C 1
ATOM 554 O O . ARG A 1 72 ? 6.830 -10.976 -11.587 1.00 83.25 72 ARG A O 1
ATOM 561 N N . ASN A 1 73 ? 5.867 -10.576 -9.586 1.00 84.75 73 ASN A N 1
ATOM 562 C CA . ASN A 1 73 ? 4.544 -11.112 -9.899 1.00 84.75 73 ASN A CA 1
ATOM 563 C C . ASN A 1 73 ? 3.533 -10.030 -10.299 1.00 84.75 73 ASN A C 1
ATOM 565 O O . ASN A 1 73 ? 2.360 -10.339 -10.473 1.00 84.75 73 ASN A O 1
ATOM 569 N N . CYS A 1 74 ? 3.959 -8.768 -10.424 1.00 88.00 74 CYS A N 1
ATOM 570 C CA . CYS A 1 74 ? 3.045 -7.653 -10.673 1.00 88.00 74 CYS A CA 1
ATOM 571 C C . CYS A 1 74 ? 1.890 -7.572 -9.662 1.00 88.00 74 CYS A C 1
ATOM 573 O O . CYS A 1 74 ? 0.758 -7.265 -10.026 1.00 88.00 74 CYS A O 1
ATOM 575 N N . GLU A 1 75 ? 2.149 -7.836 -8.384 1.00 91.62 75 GLU A N 1
ATOM 576 C CA . GLU A 1 75 ? 1.100 -7.874 -7.362 1.00 91.62 75 GLU A CA 1
ATOM 577 C C . GLU A 1 75 ? 1.586 -7.299 -6.033 1.00 91.62 75 GLU A C 1
ATOM 579 O O . GLU A 1 75 ? 2.781 -7.092 -5.813 1.00 91.62 75 GLU A O 1
ATOM 584 N N . PHE A 1 76 ? 0.654 -7.044 -5.125 1.00 92.19 76 PHE A N 1
ATOM 585 C CA . PHE A 1 76 ? 0.960 -6.743 -3.736 1.00 92.19 76 PHE A CA 1
ATOM 586 C C . PHE A 1 76 ? -0.004 -7.477 -2.811 1.00 92.19 76 PHE A C 1
ATOM 588 O O . PHE A 1 76 ? -1.205 -7.576 -3.084 1.00 92.19 76 PHE A O 1
ATOM 595 N N . SER A 1 77 ? 0.523 -7.976 -1.699 1.00 94.50 77 SER A N 1
ATOM 596 C CA . SER A 1 77 ? -0.293 -8.458 -0.592 1.00 94.50 77 SER A CA 1
ATOM 597 C C . SER A 1 77 ? -0.605 -7.307 0.356 1.00 94.50 77 SER A C 1
ATOM 599 O O . SER A 1 77 ? 0.171 -6.355 0.484 1.00 94.50 77 SER A O 1
ATOM 601 N N . TYR A 1 78 ? -1.760 -7.367 1.008 1.00 94.00 78 TYR A N 1
ATOM 602 C CA . TYR A 1 78 ? -2.194 -6.337 1.940 1.00 94.00 78 TYR A CA 1
ATOM 603 C C . TYR A 1 78 ? -2.863 -6.928 3.175 1.00 94.00 78 TYR A C 1
ATOM 605 O O . TYR A 1 78 ? -3.507 -7.976 3.122 1.00 94.00 78 TYR A O 1
ATOM 613 N N . GLU A 1 79 ? -2.766 -6.186 4.272 1.00 94.38 79 GLU A N 1
ATOM 614 C CA . GLU A 1 79 ? -3.618 -6.314 5.446 1.00 94.38 79 GLU A CA 1
ATOM 615 C C . GLU A 1 79 ? -4.436 -5.035 5.594 1.00 94.38 79 GLU A C 1
ATOM 617 O O . GLU A 1 79 ? -3.888 -3.930 5.546 1.00 94.38 79 GLU A O 1
ATOM 622 N N . ARG A 1 80 ? -5.747 -5.159 5.801 1.00 92.69 80 ARG A N 1
ATOM 623 C CA . ARG A 1 80 ? -6.632 -4.012 6.026 1.00 92.69 80 ARG A CA 1
ATOM 624 C C . ARG A 1 80 ? -7.578 -4.230 7.194 1.00 92.69 80 ARG A C 1
ATOM 626 O O . ARG A 1 80 ? -7.923 -5.365 7.527 1.00 92.69 80 ARG A O 1
ATOM 633 N N . ARG A 1 81 ? -8.053 -3.131 7.772 1.00 92.19 81 ARG A N 1
ATOM 634 C CA . ARG A 1 81 ? -9.138 -3.108 8.753 1.00 92.19 81 ARG A CA 1
ATOM 635 C C . ARG A 1 81 ? -10.364 -2.440 8.141 1.00 92.19 81 ARG A C 1
ATOM 637 O O . ARG A 1 81 ? -10.273 -1.345 7.598 1.00 92.19 81 ARG A O 1
ATOM 644 N N . THR A 1 82 ? -11.509 -3.103 8.222 1.00 89.06 82 THR A N 1
ATOM 645 C CA . THR A 1 82 ? -12.797 -2.498 7.851 1.00 89.06 82 THR A CA 1
ATOM 646 C C . THR A 1 82 ? -13.249 -1.488 8.900 1.00 89.06 82 THR A C 1
ATOM 648 O O . THR A 1 82 ? -12.781 -1.518 10.037 1.00 89.06 82 THR A O 1
ATOM 651 N N . GLU A 1 83 ? -14.225 -0.652 8.556 1.00 85.81 83 GLU A N 1
ATOM 652 C CA . GLU A 1 83 ? -14.874 0.260 9.508 1.00 85.81 83 GLU A CA 1
ATOM 653 C C . GLU A 1 83 ? -15.486 -0.484 10.707 1.00 85.81 83 GLU A C 1
ATOM 655 O O . GLU A 1 83 ? -15.461 0.016 11.825 1.00 85.81 83 GLU A O 1
ATOM 660 N N . SER A 1 84 ? -15.937 -1.731 10.506 1.00 90.38 84 SER A N 1
ATOM 661 C CA . SER A 1 84 ? -16.430 -2.612 11.580 1.00 90.38 84 SER A CA 1
ATOM 662 C C . SER A 1 84 ? -15.333 -3.165 12.506 1.00 90.38 84 SER A C 1
ATOM 664 O O . SER A 1 84 ? -15.624 -3.885 13.458 1.00 90.38 84 SER A O 1
ATOM 666 N N . GLY A 1 85 ? -14.059 -2.882 12.220 1.00 87.69 85 GLY A N 1
ATOM 667 C CA . GLY A 1 85 ? -12.909 -3.373 12.981 1.00 87.69 85 GLY A CA 1
ATOM 668 C C . GLY A 1 85 ? -12.386 -4.747 12.551 1.00 87.69 85 GLY A C 1
ATOM 669 O O . GLY A 1 85 ? -11.317 -5.155 13.008 1.00 87.69 85 GLY A O 1
ATOM 670 N N . GLN A 1 86 ? -13.072 -5.446 11.642 1.00 91.44 86 GLN A N 1
ATOM 671 C CA . GLN A 1 86 ? -12.620 -6.741 11.121 1.00 91.44 86 GLN A CA 1
ATOM 672 C C . GLN A 1 86 ? -11.353 -6.601 10.269 1.00 91.44 86 GLN A C 1
ATOM 674 O O . GLN A 1 86 ? -11.253 -5.680 9.450 1.00 91.44 86 GLN A O 1
ATOM 679 N N . LYS A 1 87 ? -10.411 -7.533 10.445 1.00 93.94 87 LYS A N 1
ATOM 680 C CA . LYS A 1 87 ? -9.153 -7.601 9.694 1.00 93.94 87 LYS A CA 1
ATOM 681 C C . LYS A 1 87 ? -9.275 -8.554 8.510 1.00 93.94 87 LYS A C 1
ATOM 683 O O . LYS A 1 87 ? -9.812 -9.646 8.659 1.00 93.94 87 LYS A O 1
ATOM 688 N N . TYR A 1 88 ? -8.725 -8.143 7.375 1.00 90.88 88 TYR A N 1
ATOM 689 C CA . TYR A 1 88 ? -8.692 -8.928 6.147 1.00 90.88 88 TYR A CA 1
ATOM 690 C C . TYR A 1 88 ? -7.304 -8.894 5.539 1.00 90.88 88 TYR A C 1
ATOM 692 O O . TYR A 1 88 ? -6.645 -7.852 5.555 1.00 90.88 88 TYR A O 1
ATOM 700 N N . THR A 1 89 ? -6.912 -10.016 4.951 1.00 95.38 89 THR A N 1
ATOM 701 C CA . THR A 1 89 ? -5.732 -10.113 4.103 1.00 95.38 89 THR A CA 1
ATOM 702 C C . THR A 1 89 ? -6.146 -10.469 2.686 1.00 95.38 89 THR A C 1
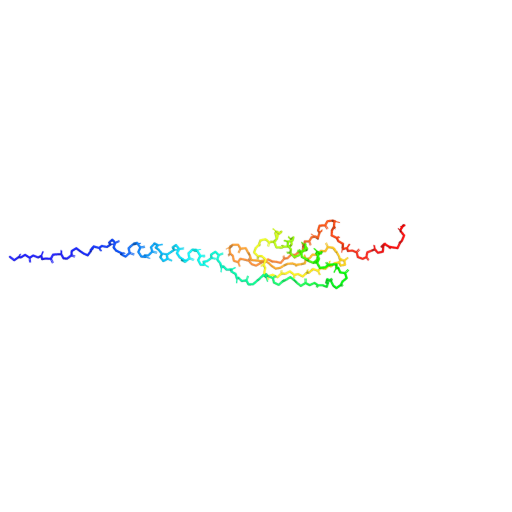ATOM 704 O O . THR A 1 89 ? -7.213 -11.042 2.457 1.00 95.38 89 THR A O 1
ATOM 707 N N . GLY A 1 90 ? -5.329 -10.081 1.720 1.00 93.81 90 GLY A N 1
ATOM 708 C CA . GLY A 1 90 ? -5.571 -10.407 0.326 1.00 93.81 90 GLY A CA 1
ATOM 709 C C . GLY A 1 90 ? -4.390 -10.036 -0.548 1.00 93.81 90 GLY A C 1
ATOM 710 O O . GLY A 1 90 ? -3.407 -9.461 -0.078 1.00 93.81 90 GLY A O 1
ATOM 711 N N . THR A 1 91 ? -4.523 -10.359 -1.826 1.00 94.44 91 THR A N 1
ATOM 712 C CA . THR A 1 91 ? -3.554 -10.016 -2.864 1.00 94.44 91 THR A CA 1
ATOM 713 C C . THR A 1 91 ? -4.280 -9.277 -3.975 1.00 94.44 91 THR A C 1
ATOM 715 O O . THR A 1 91 ? -5.420 -9.608 -4.308 1.00 94.44 91 THR A O 1
ATOM 718 N N . TYR A 1 92 ? -3.642 -8.247 -4.519 1.00 91.62 92 TYR A N 1
ATOM 719 C CA . TYR A 1 92 ? -4.192 -7.430 -5.591 1.00 91.62 92 TYR A CA 1
ATOM 720 C C . TYR A 1 92 ? -3.120 -7.169 -6.654 1.00 91.62 92 TYR A C 1
ATOM 722 O O . TYR A 1 92 ? -1.942 -7.015 -6.334 1.00 91.62 92 TYR A O 1
ATOM 730 N N . ALA A 1 93 ? -3.525 -7.119 -7.923 1.00 90.69 93 ALA A N 1
ATOM 731 C CA . ALA A 1 93 ? -2.610 -6.862 -9.031 1.00 90.69 93 ALA A CA 1
ATOM 732 C C . ALA A 1 93 ? -2.180 -5.385 -9.077 1.00 90.69 93 ALA A C 1
ATOM 734 O O . ALA A 1 93 ? -2.984 -4.475 -8.859 1.00 90.69 93 ALA A O 1
ATOM 735 N N . LEU A 1 94 ? -0.912 -5.138 -9.396 1.00 88.12 94 LEU A N 1
ATOM 736 C CA . LEU A 1 94 ? -0.431 -3.813 -9.774 1.00 88.12 94 LEU A CA 1
ATOM 737 C C . LEU A 1 94 ? -1.056 -3.399 -11.119 1.00 88.12 94 LEU A C 1
ATOM 739 O O . LEU A 1 94 ? -1.444 -4.256 -11.915 1.00 88.12 94 LEU A O 1
ATOM 743 N N . PRO A 1 95 ? -1.191 -2.090 -11.389 1.00 83.75 95 PRO A N 1
ATOM 744 C CA . PRO A 1 95 ? -1.745 -1.629 -12.655 1.00 83.75 95 PRO A CA 1
ATOM 745 C C . PRO A 1 95 ? -0.855 -2.068 -13.827 1.00 83.75 95 PRO A C 1
ATOM 747 O O . PRO A 1 95 ? 0.366 -2.060 -13.706 1.00 83.75 95 PRO A O 1
ATOM 750 N N . ASN A 1 96 ? -1.465 -2.394 -14.972 1.00 77.75 96 ASN A N 1
ATOM 751 C CA . ASN A 1 96 ? -0.770 -2.922 -16.161 1.00 77.75 96 ASN A CA 1
ATOM 752 C C . ASN A 1 96 ? 0.375 -2.028 -16.673 1.00 77.75 96 ASN A C 1
ATOM 754 O O . ASN A 1 96 ? 1.295 -2.510 -17.320 1.00 77.75 96 ASN A O 1
ATOM 758 N N . GLU A 1 97 ? 0.313 -0.722 -16.410 1.00 77.50 97 GLU A N 1
ATOM 759 C CA . GLU A 1 97 ? 1.330 0.258 -16.814 1.00 77.50 97 GLU A CA 1
ATOM 760 C C . GLU A 1 97 ? 2.504 0.350 -15.824 1.00 77.50 97 GLU A C 1
ATOM 762 O O . GLU A 1 97 ? 3.438 1.133 -16.024 1.00 77.50 97 GLU A O 1
ATOM 767 N N . PHE A 1 98 ? 2.452 -0.394 -14.717 1.00 80.88 98 PHE A N 1
ATOM 768 C CA . PHE A 1 98 ? 3.523 -0.417 -13.737 1.00 80.88 98 PHE A CA 1
ATOM 769 C C . PHE A 1 98 ? 4.692 -1.263 -14.262 1.00 80.88 98 PHE A C 1
ATOM 771 O O . PHE A 1 98 ? 4.458 -2.359 -14.768 1.00 80.88 98 PHE A O 1
ATOM 778 N N . PRO A 1 99 ? 5.951 -0.807 -14.128 1.00 73.06 99 PRO A N 1
ATOM 779 C CA . PRO A 1 99 ? 7.123 -1.582 -14.530 1.00 73.06 99 PRO A CA 1
ATOM 780 C C . PRO A 1 99 ? 7.345 -2.753 -13.559 1.00 73.06 99 PRO A C 1
ATOM 782 O O . PRO A 1 99 ? 8.162 -2.688 -12.642 1.00 73.06 99 PRO A O 1
ATOM 785 N N . CYS A 1 100 ? 6.562 -3.811 -13.722 1.00 74.19 100 CYS A N 1
ATOM 786 C CA . CYS A 1 100 ? 6.616 -5.046 -12.954 1.00 74.19 100 CYS A CA 1
ATOM 787 C C . CYS A 1 100 ? 6.660 -6.240 -13.914 1.00 74.19 100 CYS A C 1
ATOM 789 O O . CYS A 1 100 ? 6.418 -6.101 -15.111 1.00 74.19 100 CYS A O 1
ATOM 791 N N . GLY A 1 101 ? 6.975 -7.419 -13.383 1.00 63.81 101 GLY A N 1
ATOM 792 C CA . GLY A 1 101 ? 7.198 -8.610 -14.183 1.00 63.81 101 GLY A CA 1
ATOM 793 C C . GLY A 1 101 ? 8.552 -8.503 -14.866 1.00 63.81 101 GLY A C 1
ATOM 794 O O . GLY A 1 101 ? 8.671 -8.011 -15.983 1.00 63.81 101 GLY A O 1
ATOM 795 N N . PHE A 1 102 ? 9.602 -8.994 -14.207 1.00 55.19 102 PHE A N 1
ATOM 796 C CA . PHE A 1 102 ? 10.869 -9.263 -14.887 1.00 55.19 102 PHE A CA 1
ATOM 797 C C . PHE A 1 102 ? 10.696 -10.488 -15.801 1.00 55.19 102 PHE A C 1
ATOM 799 O O . PHE A 1 102 ? 11.307 -11.528 -15.579 1.00 55.19 102 PHE A O 1
ATOM 806 N N . SER A 1 103 ? 9.864 -10.382 -16.838 1.00 40.59 103 SER A N 1
ATOM 807 C CA . SER A 1 103 ? 10.077 -11.145 -18.061 1.00 40.59 103 SER A CA 1
ATOM 808 C C . SER A 1 103 ? 10.807 -10.223 -19.025 1.00 40.59 103 SER A C 1
ATOM 810 O O . SER A 1 103 ? 10.198 -9.382 -19.680 1.00 40.59 103 SER A O 1
ATOM 812 N N . SER A 1 104 ? 12.132 -10.357 -19.050 1.00 38.56 104 SER A N 1
ATOM 813 C CA . SER A 1 104 ? 12.910 -10.297 -20.287 1.00 38.56 104 SER A CA 1
ATOM 814 C C . SER A 1 104 ? 12.361 -9.356 -21.371 1.00 38.56 104 SER A C 1
ATOM 816 O O . SER A 1 104 ? 11.858 -9.815 -22.394 1.00 38.56 104 SER A O 1
ATOM 818 N N . ALA A 1 105 ? 12.576 -8.048 -21.230 1.00 38.88 105 ALA A N 1
ATOM 819 C CA . ALA A 1 105 ? 12.867 -7.233 -22.408 1.00 38.88 105 ALA A CA 1
ATOM 820 C C . ALA A 1 105 ? 14.300 -7.559 -22.872 1.00 38.88 105 ALA A C 1
ATOM 822 O O . ALA A 1 105 ? 15.208 -6.736 -22.824 1.00 38.88 105 ALA A O 1
ATOM 823 N N . GLN A 1 106 ? 14.510 -8.817 -23.256 1.00 42.25 106 GLN A N 1
ATOM 824 C CA . GLN A 1 106 ? 15.549 -9.222 -24.182 1.00 42.25 106 GLN A CA 1
ATOM 825 C C . GLN A 1 106 ? 14.771 -9.595 -25.444 1.00 42.25 106 GLN A C 1
ATOM 827 O O . GLN A 1 106 ? 13.993 -10.544 -25.420 1.00 42.25 106 GLN A O 1
ATOM 832 N N . ASN A 1 107 ? 14.959 -8.800 -26.499 1.00 36.38 107 ASN A N 1
ATOM 833 C CA . ASN A 1 107 ? 14.282 -8.808 -27.805 1.00 36.38 107 ASN A CA 1
ATOM 834 C C . ASN A 1 107 ? 13.048 -7.899 -27.934 1.00 36.38 107 ASN A C 1
ATOM 836 O O . ASN A 1 107 ? 11.909 -8.354 -27.847 1.00 36.38 107 ASN A O 1
ATOM 840 N N . ARG A 1 108 ? 13.283 -6.642 -28.326 1.00 36.28 108 ARG A N 1
ATOM 841 C CA . ARG A 1 108 ? 13.087 -6.249 -29.732 1.00 36.28 108 ARG A CA 1
ATOM 842 C C . ARG A 1 108 ? 13.850 -4.980 -30.078 1.00 36.28 108 ARG A C 1
ATOM 844 O O . ARG A 1 108 ? 13.846 -4.062 -29.234 1.00 36.28 108 ARG A O 1
#

Organism: Ixodes ricinus (NCBI:txid34613)

Radius of gyration: 25.57 Å; chains: 1; bounding box: 58×42×84 Å

Secondary structure (DSSP, 8-state):
---------THHHHHHHHHHHHHHHHHHTT----S--EEE--TTS-HHHHHHHHHHHHHHSTTEEEEEEEGGGTEEEEEEE-TTS-EEEEEEEPPTTSS---------